Protein AF-A0A6J7JHF0-F1 (afdb_monomer_lite)

Radius of gyration: 11.87 Å; chains: 1; bounding box: 20×26×34 Å

Organism: NCBI:txid449393

Foldseek 3Di:
DDDDDDDDDPDQPLCQLCVQLVHHSVLLDVLQPPDVVGDLCSSCVSSVHHSVSSCVSSVVPVPD

Sequence (64 aa):
MPAMGGGGMPMPDTAAAATKLGITEEALKAALGTTMPPDLAMAAKKLGVTEAVLLDALGIQAKP

Secondary structure (DSSP, 8-state):
-------------HHHHHHHHTS-HHHHHHHH-SSSS--HHHHHHHHTS-HHHHHHHTT-----

Structure (mmCIF, N/CA/C/O backbone):
data_AF-A0A6J7JHF0-F1
#
_entry.id   AF-A0A6J7JHF0-F1
#
loop_
_atom_site.group_PDB
_atom_site.id
_atom_site.type_symbol
_atom_site.label_atom_id
_atom_site.label_alt_id
_atom_site.label_comp_id
_atom_site.label_asym_id
_atom_site.label_entity_id
_atom_site.label_seq_id
_atom_site.pdbx_PDB_ins_code
_atom_site.Cartn_x
_atom_site.Cartn_y
_atom_site.Cartn_z
_atom_site.occupancy
_atom_site.B_iso_or_equiv
_atom_site.auth_seq_id
_atom_site.auth_comp_id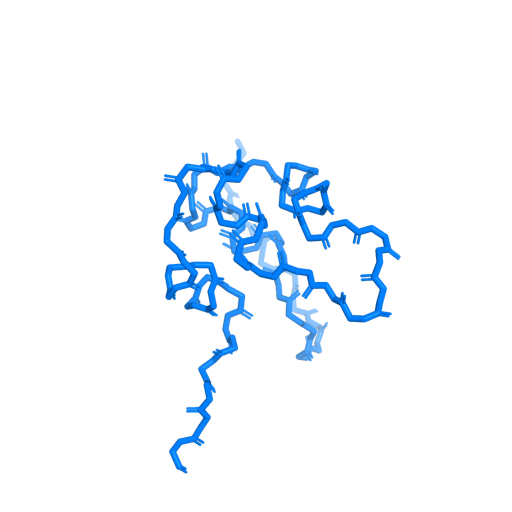
_atom_site.auth_asym_id
_atom_site.auth_atom_id
_atom_site.pdbx_PDB_model_num
ATOM 1 N N . MET A 1 1 ? 2.338 -4.265 -22.274 1.00 43.62 1 MET A N 1
ATOM 2 C CA . MET A 1 1 ? 3.107 -5.449 -21.837 1.00 43.62 1 MET A CA 1
ATOM 3 C C . MET A 1 1 ? 2.250 -6.202 -20.826 1.00 43.62 1 MET A C 1
ATOM 5 O O . MET A 1 1 ? 2.036 -5.640 -19.759 1.00 43.62 1 MET A O 1
ATOM 9 N N . PRO A 1 2 ? 1.661 -7.368 -21.145 1.00 48.00 2 PRO A N 1
ATOM 10 C CA . PRO A 1 2 ? 0.912 -8.144 -20.165 1.00 48.00 2 PRO A CA 1
ATOM 11 C C . PRO A 1 2 ? 1.803 -9.181 -19.455 1.00 48.00 2 PRO A C 1
ATOM 13 O O . PRO A 1 2 ? 2.687 -9.776 -20.062 1.00 48.00 2 PRO A O 1
ATOM 16 N N . ALA A 1 3 ? 1.531 -9.318 -18.156 1.00 61.72 3 ALA A N 1
ATOM 17 C CA . ALA A 1 3 ? 1.869 -10.353 -17.175 1.00 61.72 3 ALA A CA 1
ATOM 18 C C . ALA A 1 3 ? 2.698 -11.586 -17.605 1.00 61.72 3 ALA A C 1
ATOM 20 O O . ALA A 1 3 ? 2.241 -12.415 -18.386 1.00 61.72 3 ALA A O 1
ATOM 21 N N . MET A 1 4 ? 3.840 -11.785 -16.939 1.00 48.22 4 MET A N 1
ATOM 22 C CA . MET A 1 4 ? 4.456 -13.096 -16.674 1.00 48.22 4 MET A CA 1
ATOM 23 C C . MET A 1 4 ? 5.408 -12.886 -15.480 1.00 48.22 4 MET A C 1
ATOM 25 O O . MET A 1 4 ? 6.349 -12.113 -15.577 1.00 48.22 4 MET A O 1
ATOM 29 N N . GLY A 1 5 ? 5.130 -13.382 -14.275 1.00 53.81 5 GLY A N 1
ATOM 30 C CA . GLY A 1 5 ? 5.024 -14.812 -14.006 1.00 53.81 5 GLY A CA 1
ATOM 31 C C . GLY A 1 5 ? 6.420 -15.446 -13.990 1.00 53.81 5 GLY A C 1
ATOM 32 O O . GLY A 1 5 ? 6.660 -16.386 -14.736 1.00 53.81 5 GLY A O 1
ATOM 33 N N . GLY A 1 6 ? 7.362 -14.889 -13.222 1.00 43.09 6 GLY A N 1
ATOM 34 C CA . GLY A 1 6 ? 8.693 -15.465 -13.018 1.00 43.09 6 GLY A CA 1
ATOM 35 C C . GLY A 1 6 ? 8.699 -16.348 -11.775 1.00 43.09 6 GLY A C 1
ATOM 36 O O . GLY A 1 6 ? 8.740 -15.837 -10.663 1.00 43.09 6 GLY A O 1
ATOM 37 N N . GLY A 1 7 ? 8.607 -17.665 -11.964 1.00 54.25 7 GLY A N 1
ATOM 38 C CA . GLY A 1 7 ? 8.666 -18.642 -10.881 1.00 54.25 7 GLY A CA 1
ATOM 39 C C . GLY A 1 7 ? 10.006 -18.637 -10.142 1.00 54.25 7 GLY A C 1
ATOM 40 O O . GLY A 1 7 ? 11.065 -18.564 -10.762 1.00 54.25 7 GLY A O 1
ATOM 41 N N . GLY A 1 8 ? 9.952 -18.780 -8.817 1.00 47.31 8 GLY A N 1
ATOM 42 C CA . GLY A 1 8 ? 11.129 -19.046 -7.995 1.00 47.31 8 GLY A CA 1
ATOM 43 C C . GLY A 1 8 ? 10.959 -18.659 -6.526 1.00 47.31 8 GLY A C 1
ATOM 44 O O . GLY A 1 8 ? 11.335 -17.560 -6.148 1.00 47.31 8 GLY A O 1
ATOM 45 N N . MET A 1 9 ? 10.505 -19.620 -5.711 1.00 38.94 9 MET A N 1
ATOM 46 C CA . MET A 1 9 ? 10.494 -19.642 -4.232 1.00 38.94 9 MET A CA 1
ATOM 47 C C . MET A 1 9 ? 9.377 -18.878 -3.489 1.00 38.94 9 MET A C 1
ATOM 49 O O . MET A 1 9 ? 8.987 -17.793 -3.903 1.00 38.94 9 MET A O 1
ATOM 53 N N . PRO A 1 10 ? 8.879 -19.424 -2.353 1.00 49.38 10 PRO A N 1
ATOM 54 C CA . PRO A 1 10 ? 7.863 -18.796 -1.511 1.00 49.38 10 PRO A CA 1
ATOM 55 C C . PRO A 1 10 ? 8.488 -17.645 -0.712 1.00 49.38 10 PRO A C 1
ATOM 57 O O . PRO A 1 10 ? 8.753 -17.765 0.481 1.00 49.38 10 PRO A O 1
ATOM 60 N N . MET A 1 11 ? 8.774 -16.531 -1.376 1.00 51.78 11 MET A N 1
ATOM 61 C CA . MET A 1 11 ? 8.934 -15.251 -0.697 1.00 51.78 11 MET A CA 1
ATOM 62 C C . MET A 1 11 ? 7.608 -14.497 -0.819 1.00 51.78 11 MET A C 1
ATOM 64 O O . MET A 1 11 ? 6.945 -14.637 -1.844 1.00 51.78 11 MET A O 1
ATOM 68 N N . PRO A 1 12 ? 7.166 -13.753 0.211 1.00 58.47 12 PRO A N 1
ATOM 69 C CA . PRO A 1 12 ? 5.950 -12.957 0.111 1.00 58.47 12 PRO A CA 1
ATOM 70 C C . PRO A 1 12 ? 6.060 -12.030 -1.103 1.00 58.47 12 PRO A C 1
ATOM 72 O O . PRO A 1 12 ? 6.897 -11.123 -1.130 1.00 58.47 12 PRO A O 1
ATOM 75 N N . ASP A 1 13 ? 5.247 -12.301 -2.127 1.00 68.50 13 ASP A N 1
ATOM 76 C CA . ASP A 1 13 ? 5.231 -11.564 -3.387 1.00 68.50 13 ASP A CA 1
ATOM 77 C C . ASP A 1 13 ? 4.679 -10.159 -3.143 1.00 68.50 13 ASP A C 1
ATOM 79 O O . ASP A 1 13 ? 3.511 -9.862 -3.382 1.00 68.50 13 ASP A O 1
ATOM 83 N N . THR A 1 14 ? 5.535 -9.262 -2.664 1.00 72.88 14 THR A N 1
ATOM 84 C CA . THR A 1 14 ? 5.225 -7.835 -2.519 1.00 72.88 14 THR A CA 1
ATOM 85 C C . THR A 1 14 ? 4.781 -7.217 -3.849 1.00 72.88 14 THR A C 1
ATOM 87 O O . THR A 1 14 ? 3.872 -6.393 -3.871 1.00 72.88 14 THR A O 1
ATOM 90 N N . ALA A 1 15 ? 5.325 -7.676 -4.978 1.00 76.38 15 ALA A N 1
ATOM 91 C CA . ALA A 1 15 ? 4.868 -7.278 -6.308 1.00 76.38 15 ALA A CA 1
ATOM 92 C C . ALA A 1 15 ? 3.430 -7.750 -6.611 1.00 76.38 15 ALA A C 1
ATOM 94 O O . ALA A 1 15 ? 2.608 -6.973 -7.109 1.00 76.38 15 ALA A O 1
ATOM 95 N N . ALA A 1 16 ? 3.090 -9.003 -6.281 1.00 78.06 16 ALA A N 1
ATOM 96 C CA . ALA A 1 16 ? 1.731 -9.516 -6.471 1.00 78.06 16 ALA A CA 1
ATOM 97 C C . ALA A 1 16 ? 0.746 -8.858 -5.498 1.00 78.06 16 ALA A C 1
ATOM 99 O O . ALA A 1 16 ? -0.358 -8.500 -5.902 1.00 78.06 16 ALA A O 1
ATOM 100 N N . ALA A 1 17 ? 1.159 -8.639 -4.249 1.00 79.12 17 ALA A N 1
ATOM 101 C CA . ALA A 1 17 ? 0.396 -7.916 -3.245 1.00 79.12 17 ALA A CA 1
ATOM 102 C C . ALA A 1 17 ? 0.085 -6.494 -3.718 1.00 79.12 17 ALA A C 1
ATOM 104 O O . ALA A 1 17 ? -1.070 -6.085 -3.732 1.00 79.12 17 ALA A O 1
ATOM 105 N N . ALA A 1 18 ? 1.096 -5.763 -4.191 1.00 82.56 18 ALA A N 1
ATOM 106 C CA . ALA A 1 18 ? 0.926 -4.418 -4.719 1.00 82.56 18 ALA A CA 1
ATOM 107 C C . ALA A 1 18 ? -0.051 -4.391 -5.906 1.00 82.56 18 ALA A C 1
ATOM 109 O O . ALA A 1 18 ? -0.987 -3.594 -5.922 1.00 82.56 18 ALA A O 1
ATOM 110 N N . THR A 1 19 ? 0.090 -5.337 -6.837 1.00 83.75 19 THR A N 1
ATOM 111 C CA . THR A 1 19 ? -0.811 -5.470 -7.992 1.00 83.75 19 THR A CA 1
ATOM 112 C C . THR A 1 19 ? -2.251 -5.783 -7.568 1.00 83.75 19 THR A C 1
ATOM 114 O O . THR A 1 19 ? -3.185 -5.187 -8.099 1.00 83.75 19 THR A O 1
ATOM 117 N N . LYS A 1 20 ? -2.450 -6.675 -6.587 1.00 82.06 20 LYS A N 1
ATOM 118 C CA . LYS A 1 20 ? -3.773 -6.998 -6.020 1.00 82.06 20 LYS A CA 1
ATOM 119 C C . LYS A 1 20 ? -4.416 -5.804 -5.314 1.00 82.06 20 LYS A C 1
ATOM 121 O O . LYS A 1 20 ? -5.623 -5.620 -5.407 1.00 82.06 20 LYS A O 1
ATOM 126 N N . LEU A 1 21 ? -3.611 -5.005 -4.6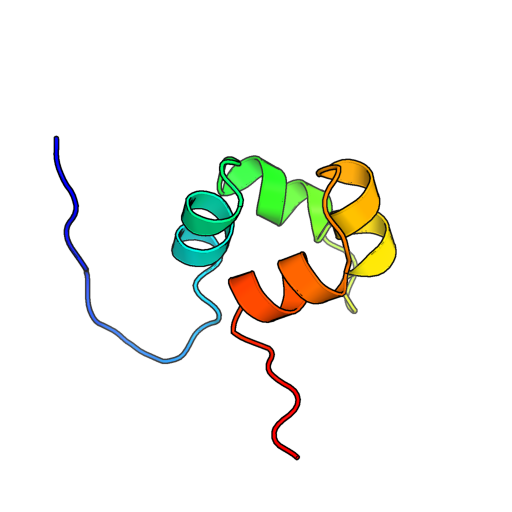17 1.00 81.19 21 LEU A N 1
ATOM 127 C CA . LEU A 1 21 ? -4.043 -3.810 -3.891 1.00 81.19 21 LEU A CA 1
ATOM 128 C C . LEU A 1 21 ? -4.217 -2.582 -4.799 1.00 81.19 21 LEU A C 1
ATOM 130 O O . LEU A 1 21 ? -4.734 -1.566 -4.344 1.00 81.19 21 LEU A O 1
ATOM 134 N N . GLY A 1 22 ? -3.785 -2.653 -6.063 1.00 84.75 22 GLY A N 1
ATOM 135 C CA . GLY A 1 22 ? -3.804 -1.517 -6.988 1.00 84.75 22 GLY A CA 1
ATOM 136 C C . GLY A 1 22 ? -2.782 -0.424 -6.648 1.00 84.75 22 GLY A C 1
ATOM 137 O O . GLY A 1 22 ? -2.977 0.732 -7.014 1.00 84.75 22 GLY A O 1
ATOM 138 N N . ILE A 1 23 ? -1.704 -0.775 -5.945 1.00 84.50 23 ILE A N 1
ATOM 139 C CA . ILE A 1 23 ? -0.610 0.126 -5.552 1.00 84.50 23 ILE A CA 1
ATOM 140 C C . ILE A 1 23 ? 0.696 -0.285 -6.247 1.00 84.50 23 ILE A C 1
ATOM 142 O O . ILE A 1 23 ? 0.779 -1.334 -6.884 1.00 84.50 23 ILE A O 1
ATOM 146 N N . THR A 1 24 ? 1.750 0.520 -6.111 1.00 85.12 24 THR A N 1
ATOM 147 C CA . THR A 1 24 ? 3.089 0.156 -6.599 1.00 85.12 24 THR A CA 1
ATOM 148 C C . THR A 1 24 ? 3.855 -0.681 -5.574 1.00 85.12 24 THR A C 1
ATOM 150 O O . THR A 1 24 ? 3.646 -0.563 -4.365 1.00 85.12 24 THR A O 1
ATOM 153 N N . GLU A 1 25 ? 4.781 -1.519 -6.045 1.00 82.50 25 GLU A N 1
ATOM 154 C CA . GLU A 1 25 ? 5.662 -2.302 -5.165 1.00 82.50 25 GLU A CA 1
ATOM 155 C C . GLU A 1 25 ? 6.498 -1.389 -4.252 1.00 82.50 25 GLU A C 1
ATOM 157 O O . GLU A 1 25 ? 6.705 -1.691 -3.079 1.00 82.50 25 GLU A O 1
ATOM 162 N N . GLU A 1 26 ? 6.915 -0.227 -4.759 1.00 84.12 26 GLU A N 1
ATOM 163 C CA . GLU A 1 26 ? 7.590 0.812 -3.978 1.00 84.12 26 GLU A CA 1
ATOM 164 C C . GLU A 1 26 ? 6.694 1.380 -2.877 1.00 84.12 26 GLU A C 1
ATOM 166 O O . GLU A 1 26 ? 7.157 1.538 -1.750 1.00 84.12 26 GLU A O 1
ATOM 171 N N . ALA A 1 27 ? 5.411 1.633 -3.162 1.00 84.31 27 ALA A N 1
ATOM 172 C CA . ALA A 1 27 ? 4.461 2.080 -2.149 1.00 84.31 27 ALA A CA 1
ATOM 173 C C . ALA A 1 27 ? 4.262 1.007 -1.075 1.00 84.31 27 ALA A C 1
ATOM 175 O O . ALA A 1 27 ? 4.277 1.334 0.108 1.00 84.31 27 ALA A O 1
ATOM 176 N N . LEU A 1 28 ? 4.149 -0.272 -1.457 1.00 82.62 28 LEU A N 1
ATOM 177 C CA . LEU A 1 28 ? 4.043 -1.372 -0.499 1.00 82.62 28 LEU A CA 1
ATOM 178 C C . LEU A 1 28 ? 5.307 -1.489 0.370 1.00 82.62 28 LEU A C 1
ATOM 180 O O . LEU A 1 28 ? 5.197 -1.582 1.589 1.00 82.62 28 LEU A O 1
ATOM 184 N N . LYS A 1 29 ? 6.508 -1.419 -0.218 1.00 79.81 29 LYS A N 1
ATOM 185 C CA . LYS A 1 29 ? 7.786 -1.434 0.520 1.00 79.81 29 LYS A CA 1
ATOM 186 C C . LYS A 1 29 ? 7.932 -0.223 1.445 1.00 79.81 29 LYS A C 1
ATOM 188 O O . LYS A 1 29 ? 8.345 -0.368 2.592 1.00 79.81 29 LYS A O 1
ATOM 193 N N . ALA A 1 30 ? 7.551 0.965 0.979 1.00 83.69 30 ALA A N 1
ATOM 194 C CA . ALA A 1 30 ? 7.565 2.191 1.775 1.00 83.69 30 ALA A CA 1
ATOM 195 C C . ALA A 1 30 ? 6.536 2.161 2.918 1.00 83.69 30 ALA A C 1
ATOM 197 O O . ALA A 1 30 ? 6.768 2.732 3.988 1.00 83.69 30 ALA A O 1
ATOM 198 N N . ALA A 1 31 ? 5.401 1.497 2.697 1.00 81.75 31 ALA A N 1
ATOM 199 C CA . ALA A 1 31 ? 4.352 1.306 3.685 1.00 81.75 31 ALA A CA 1
ATOM 200 C C . ALA A 1 31 ? 4.773 0.302 4.763 1.00 81.75 31 ALA A C 1
ATOM 202 O O . ALA A 1 31 ? 4.653 0.621 5.943 1.00 81.75 31 ALA A O 1
ATOM 203 N N . LEU A 1 32 ? 5.322 -0.851 4.358 1.00 77.81 32 LEU A N 1
ATOM 204 C CA . LEU A 1 32 ? 5.906 -1.860 5.252 1.00 77.81 32 LEU A CA 1
ATOM 205 C C . LEU A 1 32 ? 7.068 -1.290 6.079 1.00 77.81 32 LEU A C 1
ATOM 207 O O . LEU A 1 32 ? 7.263 -1.696 7.223 1.00 77.81 32 LEU A O 1
ATOM 211 N N . GLY A 1 33 ? 7.779 -0.302 5.529 1.00 70.25 33 GLY A N 1
ATOM 212 C CA . GLY A 1 33 ? 8.860 0.401 6.205 1.00 70.25 33 GLY A CA 1
ATOM 213 C C . GLY A 1 33 ? 10.113 -0.462 6.373 1.00 70.25 33 GLY A C 1
ATOM 214 O O . GLY A 1 33 ? 10.117 -1.670 6.157 1.00 70.25 33 GLY A O 1
ATOM 215 N N . THR A 1 34 ? 11.217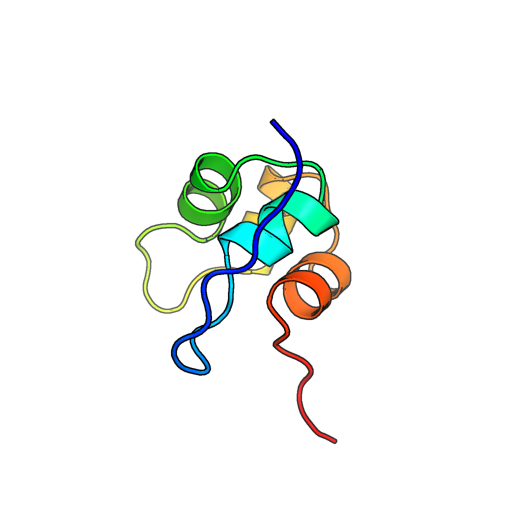 0.175 6.756 1.00 60.66 34 THR A N 1
ATOM 216 C CA . THR A 1 34 ? 12.491 -0.499 7.068 1.00 60.66 34 THR A CA 1
ATOM 217 C C . THR A 1 34 ? 12.556 -1.013 8.509 1.00 60.66 34 THR A C 1
ATOM 219 O O . THR A 1 34 ? 13.556 -1.606 8.912 1.00 60.66 34 THR A O 1
ATOM 222 N N . THR A 1 35 ? 11.511 -0.777 9.302 1.00 57.00 35 THR A N 1
ATOM 223 C CA . THR A 1 35 ? 11.408 -1.238 10.685 1.00 57.00 35 THR A CA 1
ATOM 224 C C . THR A 1 35 ? 11.107 -2.729 10.712 1.00 57.00 35 THR A C 1
ATOM 226 O O . THR A 1 35 ? 10.158 -3.189 10.083 1.00 57.00 35 THR A O 1
ATOM 229 N N . MET A 1 36 ? 11.922 -3.485 11.446 1.00 56.69 36 MET A N 1
ATOM 230 C CA . MET A 1 36 ? 11.696 -4.899 11.719 1.00 56.69 36 MET A CA 1
ATOM 231 C C . MET A 1 36 ? 11.293 -5.017 13.202 1.00 56.69 36 MET A C 1
ATOM 233 O O . MET A 1 36 ? 12.109 -4.668 14.058 1.00 56.69 36 MET A O 1
ATOM 237 N N . PRO A 1 37 ? 10.064 -5.456 13.533 1.00 64.38 37 PRO A N 1
ATOM 238 C CA . PRO A 1 37 ? 9.022 -5.958 12.633 1.00 64.38 37 PRO A CA 1
ATOM 239 C C . PRO A 1 37 ? 8.284 -4.849 11.845 1.00 64.38 37 PRO A C 1
ATOM 241 O O . PRO A 1 37 ? 8.159 -3.727 12.342 1.00 64.38 37 PRO A O 1
ATOM 244 N N . PRO A 1 38 ? 7.793 -5.156 10.627 1.00 68.94 38 PRO A N 1
ATOM 245 C CA . PRO A 1 38 ? 7.017 -4.223 9.816 1.00 68.94 38 PRO A CA 1
ATOM 246 C C . PRO A 1 38 ? 5.654 -3.949 10.453 1.00 68.94 38 PRO A C 1
ATOM 248 O O . PRO A 1 38 ? 4.971 -4.860 10.924 1.00 68.94 38 PRO A O 1
ATOM 251 N N . ASP A 1 39 ? 5.243 -2.686 10.439 1.00 80.44 39 ASP A N 1
ATOM 252 C CA . ASP A 1 39 ? 3.999 -2.242 11.059 1.00 80.44 39 ASP A CA 1
ATOM 253 C C . ASP A 1 39 ? 2.862 -2.313 10.027 1.00 80.44 39 ASP A C 1
ATOM 255 O O . ASP A 1 39 ? 2.597 -1.368 9.281 1.00 80.44 39 ASP A O 1
ATOM 259 N N . LEU A 1 40 ? 2.229 -3.487 9.928 1.00 79.00 40 LEU A N 1
ATOM 260 C CA . LEU A 1 40 ? 1.177 -3.771 8.942 1.00 79.00 40 LEU A CA 1
ATOM 261 C C . LEU A 1 40 ? -0.030 -2.836 9.094 1.00 79.00 40 LEU A C 1
ATOM 263 O O . LEU A 1 40 ? -0.617 -2.418 8.095 1.00 79.00 40 LEU A O 1
ATOM 267 N N . ALA A 1 41 ? -0.360 -2.440 10.324 1.00 81.94 41 ALA A N 1
ATOM 268 C CA . ALA A 1 41 ? -1.428 -1.488 10.606 1.00 81.94 41 ALA A CA 1
ATOM 269 C C . ALA A 1 41 ? -1.101 -0.086 10.063 1.00 81.94 41 ALA A C 1
ATOM 271 O O . ALA A 1 41 ? -1.961 0.575 9.471 1.00 81.94 41 ALA A O 1
ATOM 272 N N . MET A 1 42 ? 0.143 0.375 10.229 1.00 83.75 42 MET A N 1
ATOM 273 C CA . MET A 1 42 ? 0.615 1.626 9.623 1.00 83.75 42 MET A CA 1
ATOM 274 C C . MET A 1 42 ? 0.712 1.528 8.102 1.00 83.75 42 MET A C 1
ATOM 276 O O . MET A 1 42 ? 0.302 2.460 7.411 1.00 83.75 42 MET A O 1
ATOM 280 N N . ALA A 1 43 ? 1.216 0.413 7.575 1.00 83.00 43 ALA A N 1
ATOM 281 C CA . ALA A 1 43 ? 1.323 0.178 6.144 1.00 83.00 43 ALA A CA 1
ATOM 282 C C . ALA A 1 43 ? -0.055 0.242 5.477 1.00 83.00 43 ALA A C 1
ATOM 284 O O . ALA A 1 43 ? -0.252 0.983 4.517 1.00 83.00 43 ALA A O 1
ATOM 285 N N . ALA A 1 44 ? -1.036 -0.454 6.051 1.00 84.38 44 ALA A N 1
ATOM 286 C CA . ALA A 1 44 ? -2.414 -0.446 5.592 1.00 84.38 44 ALA A CA 1
ATOM 287 C C . ALA A 1 44 ? -3.004 0.975 5.602 1.00 84.38 44 ALA A C 1
ATOM 289 O O . ALA A 1 44 ? -3.497 1.447 4.579 1.00 84.38 44 ALA A O 1
ATOM 290 N N . LYS A 1 45 ? -2.838 1.717 6.707 1.00 86.31 45 LYS A N 1
ATOM 291 C CA . LYS A 1 45 ? -3.271 3.122 6.806 1.00 86.31 45 LYS A CA 1
ATOM 292 C C . LYS A 1 45 ? -2.597 4.036 5.780 1.00 86.31 45 LYS A C 1
ATOM 294 O O . LYS A 1 45 ? -3.276 4.874 5.198 1.00 86.31 45 LYS A O 1
ATOM 299 N N . LYS A 1 46 ? -1.291 3.880 5.539 1.00 84.38 46 LYS A N 1
ATOM 300 C CA . LYS A 1 46 ? -0.545 4.657 4.531 1.00 84.38 46 LYS A CA 1
ATOM 301 C C . LYS A 1 46 ? -1.025 4.375 3.110 1.00 84.38 46 LYS A C 1
ATOM 303 O O . LYS A 1 46 ? -1.042 5.280 2.285 1.00 84.38 46 LYS A O 1
ATOM 308 N N . LEU A 1 47 ? -1.398 3.130 2.839 1.00 83.69 47 LEU A N 1
ATOM 309 C CA . LEU A 1 47 ? -1.884 2.678 1.537 1.00 83.69 47 LEU A CA 1
ATOM 310 C C . LEU A 1 47 ? -3.390 2.910 1.347 1.00 83.69 47 LEU A C 1
ATOM 312 O O . LEU A 1 47 ? -3.893 2.720 0.246 1.00 83.69 47 LEU A O 1
ATOM 316 N N . GLY A 1 48 ? -4.112 3.308 2.399 1.00 86.06 48 GLY A N 1
ATOM 317 C CA . GLY A 1 48 ? -5.569 3.446 2.371 1.00 86.06 48 GLY A CA 1
ATOM 318 C C . GLY A 1 48 ? -6.312 2.108 2.299 1.00 86.06 48 GLY A C 1
ATOM 319 O O . GLY A 1 48 ? -7.473 2.074 1.900 1.00 86.06 48 GLY A O 1
ATOM 320 N N . VAL A 1 49 ? -5.656 1.009 2.677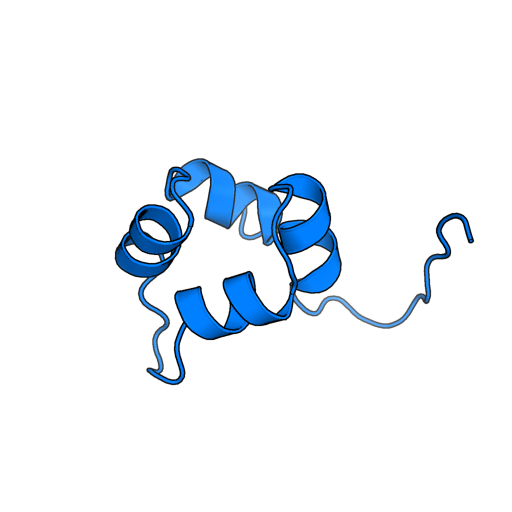 1.00 85.88 49 VAL A N 1
ATOM 321 C CA . VAL A 1 49 ? -6.234 -0.341 2.718 1.00 85.88 49 VAL A CA 1
ATOM 322 C C . VAL A 1 49 ? -6.418 -0.792 4.167 1.00 85.88 49 VAL A C 1
ATOM 324 O O . VAL A 1 49 ? -5.960 -0.138 5.104 1.00 85.88 49 VAL A O 1
ATOM 327 N N . THR A 1 50 ? -7.111 -1.907 4.385 1.00 86.88 50 THR A N 1
ATOM 328 C CA . THR A 1 50 ? -7.215 -2.515 5.719 1.00 86.88 50 THR A CA 1
ATOM 329 C C . THR A 1 50 ? -6.065 -3.489 5.954 1.00 86.88 50 THR A C 1
ATOM 331 O O . THR A 1 50 ? -5.503 -4.045 5.012 1.00 86.88 50 THR A O 1
ATOM 334 N N . GLU A 1 51 ? -5.713 -3.718 7.219 1.00 84.25 51 GLU A N 1
ATOM 335 C CA . GLU A 1 51 ? -4.655 -4.668 7.586 1.00 84.25 51 GLU A CA 1
ATOM 336 C C . GLU A 1 51 ? -4.963 -6.082 7.075 1.00 84.25 51 GLU A C 1
ATOM 338 O O . GLU A 1 51 ? -4.087 -6.747 6.534 1.00 84.25 51 GLU A O 1
ATOM 343 N N . ALA A 1 52 ? -6.231 -6.498 7.135 1.00 84.38 52 ALA A N 1
ATOM 344 C CA . ALA A 1 52 ? -6.694 -7.764 6.571 1.00 84.38 52 ALA A CA 1
ATOM 345 C C . ALA A 1 52 ? -6.435 -7.865 5.059 1.00 84.38 52 ALA A C 1
ATOM 347 O O . ALA A 1 52 ? -5.965 -8.890 4.580 1.00 84.38 52 ALA A O 1
ATOM 348 N N . VAL A 1 53 ? -6.700 -6.788 4.315 1.00 83.75 53 VAL A N 1
ATOM 349 C CA . VAL A 1 53 ? -6.471 -6.727 2.867 1.00 83.75 53 VAL A CA 1
ATOM 350 C C . VAL A 1 53 ? -4.970 -6.717 2.546 1.00 83.75 53 VAL A C 1
ATOM 352 O O . VAL A 1 53 ? -4.545 -7.366 1.596 1.00 83.75 53 VAL A O 1
ATOM 355 N N . LEU A 1 54 ? -4.146 -6.058 3.369 1.00 83.19 54 LEU A N 1
ATOM 356 C CA . LEU A 1 54 ? -2.685 -6.100 3.255 1.00 83.19 54 LEU A CA 1
ATOM 357 C C . LEU A 1 54 ? -2.132 -7.516 3.510 1.00 83.19 54 LEU A C 1
ATOM 359 O O . LEU A 1 54 ? -1.296 -7.991 2.746 1.00 83.19 54 LEU A O 1
ATOM 363 N N . LEU A 1 55 ? -2.610 -8.196 4.556 1.00 80.31 55 LEU A N 1
ATOM 364 C CA . LEU A 1 55 ? -2.240 -9.573 4.907 1.00 80.31 55 LEU A CA 1
ATOM 365 C C . LEU A 1 55 ? -2.635 -10.568 3.807 1.00 80.31 55 LEU A C 1
ATOM 367 O O . LEU A 1 55 ? -1.814 -11.393 3.406 1.00 80.31 55 LEU A O 1
ATOM 371 N N . ASP A 1 56 ? -3.859 -10.449 3.288 1.00 81.81 56 ASP A N 1
ATOM 372 C CA . ASP A 1 56 ? -4.373 -11.250 2.170 1.00 81.81 56 ASP A CA 1
ATOM 373 C C . ASP A 1 56 ? -3.532 -11.049 0.900 1.00 81.81 56 ASP A C 1
ATOM 375 O O . ASP A 1 56 ? -3.094 -12.008 0.256 1.00 81.81 56 ASP A O 1
ATOM 379 N N . ALA A 1 57 ? -3.211 -9.792 0.586 1.00 79.31 57 ALA A N 1
ATOM 380 C CA . ALA A 1 57 ? -2.377 -9.445 -0.553 1.00 79.31 57 ALA A CA 1
ATOM 381 C C . ALA A 1 57 ? -0.959 -10.019 -0.426 1.00 79.31 57 ALA A C 1
ATOM 383 O O . ALA A 1 57 ? -0.438 -10.563 -1.400 1.00 79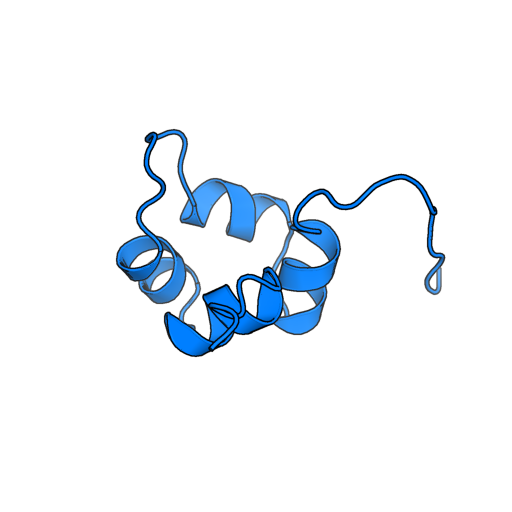.31 57 ALA A O 1
ATOM 384 N N . LEU A 1 58 ? -0.367 -9.952 0.772 1.00 76.75 58 LEU A N 1
ATOM 385 C CA . LEU A 1 58 ? 0.945 -10.520 1.096 1.00 76.75 58 LEU A CA 1
ATOM 386 C C . LEU A 1 58 ? 0.942 -12.054 1.190 1.00 76.75 58 LEU A C 1
ATOM 388 O O . LEU A 1 58 ? 2.007 -12.653 1.340 1.00 76.75 58 LEU A O 1
ATOM 392 N N . GLY A 1 59 ? -0.227 -12.698 1.130 1.00 72.19 59 GLY A N 1
ATOM 393 C CA . GLY A 1 59 ? -0.356 -14.140 1.331 1.00 72.19 59 GLY A CA 1
ATOM 394 C C . GLY A 1 59 ? -0.014 -14.582 2.756 1.00 72.19 59 GLY A C 1
ATOM 395 O O . GLY A 1 59 ? 0.183 -15.772 2.999 1.00 72.19 59 GLY A O 1
ATOM 396 N N . ILE A 1 60 ? 0.037 -13.643 3.709 1.00 70.50 60 ILE A N 1
ATOM 397 C CA . ILE A 1 60 ? 0.163 -13.915 5.142 1.00 70.50 60 ILE A CA 1
ATOM 398 C C . ILE A 1 60 ? -1.239 -14.263 5.641 1.00 70.50 60 ILE A C 1
ATOM 400 O O . ILE A 1 60 ? -1.866 -13.549 6.419 1.00 70.50 60 ILE A O 1
ATOM 404 N N . GLN A 1 61 ? -1.768 -15.375 5.148 1.00 57.97 61 GLN A N 1
ATOM 405 C CA . GLN A 1 61 ? -2.912 -15.995 5.781 1.00 57.97 61 GLN A CA 1
ATOM 406 C C . GLN A 1 61 ? -2.336 -16.734 6.983 1.00 57.97 61 GLN A C 1
ATOM 408 O O . GLN A 1 61 ? -1.619 -17.721 6.8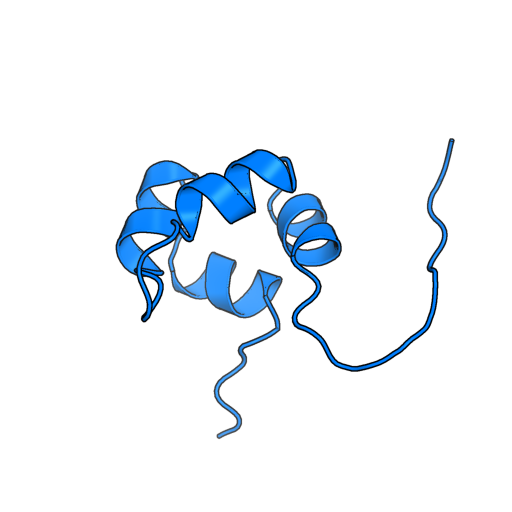05 1.00 57.97 61 GLN A O 1
ATOM 413 N N . ALA A 1 62 ? -2.580 -16.227 8.197 1.00 50.22 62 ALA A N 1
ATOM 414 C CA . ALA A 1 62 ? -2.346 -16.998 9.410 1.00 50.22 62 ALA A CA 1
ATOM 415 C C . ALA A 1 62 ? -3.069 -18.335 9.211 1.00 50.22 62 ALA A C 1
ATOM 417 O O . ALA A 1 62 ? -4.298 -18.392 9.180 1.00 50.22 62 ALA A O 1
ATOM 418 N N . LYS A 1 63 ? -2.298 -19.379 8.900 1.00 42.50 63 LYS A N 1
ATOM 419 C CA . LYS A 1 63 ? -2.827 -20.720 8.697 1.00 42.50 63 LYS A CA 1
ATOM 420 C C . LYS A 1 63 ? -3.535 -21.080 10.013 1.00 42.50 63 LYS A C 1
ATOM 422 O O . LYS A 1 63 ? -2.903 -20.885 11.053 1.00 42.50 63 LYS A O 1
ATOM 427 N N . PRO A 1 64 ? -4.819 -21.477 9.976 1.00 47.44 64 PRO A N 1
ATOM 428 C CA . PRO A 1 64 ? -5.584 -21.762 11.187 1.00 47.44 64 PRO A CA 1
ATOM 429 C C . PRO A 1 64 ? -4.930 -22.853 12.036 1.00 47.44 64 PRO A C 1
ATOM 431 O O . PRO A 1 64 ? -4.205 -23.699 11.455 1.00 47.44 64 PRO A O 1
#

pLDDT: mean 71.75, std 14.57, range [38.94, 86.88]